Protein AF-A0A3D1HMD3-F1 (afdb_monomer)

Mean predicted aligned error: 10.96 Å

Sequence (77 aa):
MLHRIVGIEFLYMKKTFIFIIRNRNIYKENMCNGGTKSASMLHFWCSIEILILNDSFITAGIMVQKSELHPCLKCEG

Foldseek 3Di:
DKDWDWDWDWDDDPQKIKIKIKIKIWDKDWDDDDDDDIFIWIWIKIKIWIWMDHPPDTDIDIDIDTDGPGTPPPPDD

pLDDT: mean 70.41, std 13.99, range [36.81, 91.56]

Structure (mmCIF, N/CA/C/O backbone):
data_AF-A0A3D1HMD3-F1
#
_entry.id   AF-A0A3D1HMD3-F1
#
loop_
_atom_site.group_PDB
_atom_site.id
_atom_site.type_symbol
_atom_site.label_atom_id
_atom_site.label_alt_id
_atom_site.label_comp_id
_atom_site.label_asym_id
_atom_site.label_entity_id
_atom_site.label_seq_id
_atom_site.pdbx_PDB_ins_code
_atom_site.Cartn_x
_atom_site.Cartn_y
_atom_site.Cartn_z
_atom_site.occupancy
_atom_site.B_iso_or_equiv
_atom_site.auth_seq_id
_atom_site.auth_comp_id
_atom_site.auth_asym_id
_atom_site.auth_atom_id
_atom_site.pdbx_PDB_model_num
ATOM 1 N N . MET A 1 1 ? 7.222 6.093 -18.417 1.00 57.53 1 MET A N 1
ATOM 2 C CA . MET A 1 1 ? 5.746 6.082 -18.220 1.00 57.53 1 MET A CA 1
ATOM 3 C C . MET A 1 1 ? 5.469 5.598 -16.805 1.00 57.53 1 MET A C 1
ATOM 5 O O . MET A 1 1 ? 6.080 4.610 -16.410 1.00 57.53 1 MET A O 1
ATOM 9 N N . LEU A 1 2 ? 4.644 6.319 -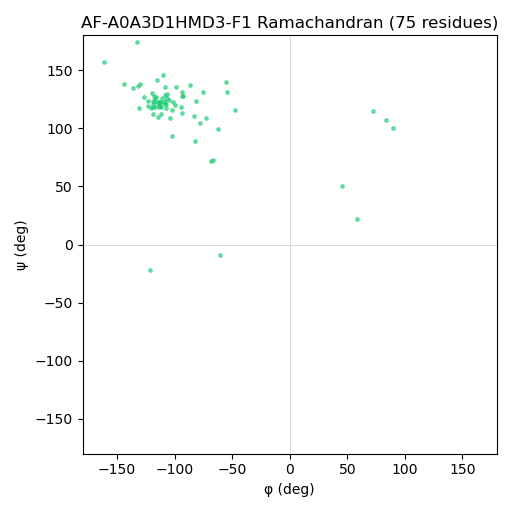16.037 1.00 67.81 2 LEU A N 1
ATOM 10 C CA . LEU A 1 2 ? 4.305 5.987 -14.649 1.00 67.81 2 LEU A CA 1
ATOM 11 C C . LEU A 1 2 ? 2.889 5.406 -14.601 1.00 67.81 2 LEU A C 1
ATOM 13 O O . LEU A 1 2 ? 1.946 6.065 -15.031 1.00 67.81 2 LEU A O 1
ATOM 17 N N . HIS A 1 3 ? 2.743 4.204 -14.054 1.00 69.69 3 HIS A N 1
ATOM 18 C CA . HIS A 1 3 ? 1.444 3.613 -13.744 1.00 69.69 3 HIS A CA 1
ATOM 19 C C . HIS A 1 3 ? 1.271 3.554 -12.229 1.00 69.69 3 HIS A C 1
ATOM 21 O O . HIS A 1 3 ? 2.088 2.945 -11.537 1.00 69.69 3 HIS A O 1
ATOM 27 N N . ARG A 1 4 ? 0.205 4.178 -11.720 1.00 75.31 4 ARG A N 1
ATOM 28 C CA . ARG A 1 4 ? -0.180 4.121 -10.307 1.00 75.31 4 ARG A CA 1
ATOM 29 C C . ARG A 1 4 ? -1.427 3.260 -10.156 1.00 75.31 4 ARG A C 1
ATOM 31 O O . ARG A 1 4 ? -2.449 3.544 -10.771 1.00 75.31 4 ARG A O 1
ATOM 38 N N . ILE A 1 5 ? -1.340 2.230 -9.325 1.00 73.69 5 ILE A N 1
ATOM 39 C CA . ILE A 1 5 ? -2.471 1.393 -8.923 1.00 73.69 5 ILE A CA 1
ATOM 40 C C . ILE A 1 5 ? -2.695 1.632 -7.435 1.00 73.69 5 ILE A C 1
ATOM 42 O O . ILE A 1 5 ? -1.780 1.438 -6.634 1.00 73.69 5 ILE A O 1
ATOM 46 N N . VAL A 1 6 ? -3.903 2.058 -7.073 1.00 81.00 6 VAL A N 1
ATOM 47 C CA . VAL A 1 6 ? -4.313 2.241 -5.678 1.00 81.00 6 VAL A CA 1
ATOM 48 C C . VAL A 1 6 ? -5.392 1.213 -5.368 1.00 81.00 6 VAL A C 1
ATOM 50 O O . VAL A 1 6 ? -6.436 1.202 -6.013 1.00 81.00 6 VAL A O 1
ATOM 53 N N . GLY A 1 7 ? -5.121 0.331 -4.410 1.00 84.69 7 GLY A N 1
ATOM 54 C CA . GLY A 1 7 ? -6.111 -0.571 -3.830 1.00 84.69 7 GLY A CA 1
ATOM 55 C C . GLY A 1 7 ? -6.446 -0.121 -2.416 1.00 84.69 7 GLY A C 1
ATOM 56 O O . GLY A 1 7 ? -5.536 0.198 -1.654 1.00 84.69 7 GLY A O 1
ATOM 57 N N . ILE A 1 8 ? -7.729 -0.099 -2.066 1.00 85.69 8 ILE A N 1
ATOM 58 C CA . ILE A 1 8 ? -8.186 0.172 -0.701 1.00 85.69 8 ILE A CA 1
ATOM 59 C C . ILE A 1 8 ? -8.942 -1.063 -0.229 1.00 85.69 8 ILE A C 1
ATOM 61 O O . ILE A 1 8 ? -9.917 -1.475 -0.854 1.00 85.69 8 ILE A O 1
ATOM 65 N N . GLU A 1 9 ? -8.472 -1.658 0.859 1.00 87.88 9 GLU A N 1
ATOM 66 C CA . GLU A 1 9 ? -9.150 -2.742 1.559 1.00 87.88 9 GLU A CA 1
ATOM 67 C C . GLU A 1 9 ? -9.652 -2.224 2.907 1.00 87.88 9 GLU A C 1
ATOM 69 O O . GLU A 1 9 ? -9.023 -1.381 3.552 1.00 87.88 9 GLU A O 1
ATOM 74 N N . PHE A 1 10 ? -10.799 -2.744 3.326 1.00 88.56 10 PHE A N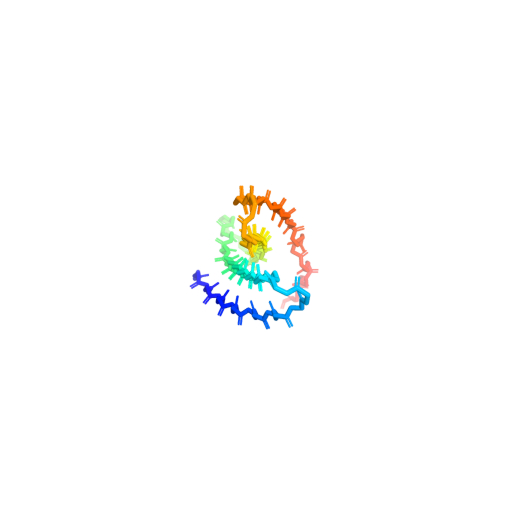 1
ATOM 75 C CA . PHE A 1 10 ? -11.455 -2.371 4.567 1.00 88.56 10 PHE A CA 1
ATOM 76 C C . PHE A 1 10 ? -11.864 -3.625 5.328 1.00 88.56 10 PHE A C 1
ATOM 78 O O . PHE A 1 10 ? -12.416 -4.562 4.749 1.00 88.56 10 PHE A O 1
ATOM 85 N N . LEU A 1 11 ? -11.623 -3.618 6.634 1.00 91.56 11 LEU A N 1
ATOM 86 C CA . LEU A 1 11 ? -12.017 -4.684 7.538 1.00 91.56 11 LEU A CA 1
ATOM 87 C C . LEU A 1 11 ? -12.603 -4.085 8.816 1.00 91.56 11 LEU A C 1
ATOM 89 O O . LEU A 1 11 ? -12.028 -3.170 9.403 1.00 91.56 11 LEU A O 1
ATOM 93 N N . TYR A 1 12 ? -13.726 -4.636 9.273 1.00 90.25 12 TYR A N 1
ATOM 94 C CA . TYR A 1 12 ? -14.316 -4.300 10.565 1.00 90.25 12 TYR A CA 1
ATOM 95 C C . TYR A 1 12 ? -14.414 -5.549 11.435 1.00 90.25 12 TYR A C 1
ATOM 97 O O . TYR A 1 12 ? -15.110 -6.501 11.084 1.00 90.25 12 TYR A O 1
ATOM 105 N N . MET A 1 13 ? -13.721 -5.553 12.574 1.00 87.06 13 MET A N 1
ATOM 106 C CA . MET A 1 13 ? -13.764 -6.653 13.542 1.00 87.06 13 MET A CA 1
ATOM 107 C C . MET A 1 13 ? -13.683 -6.120 14.968 1.00 87.06 13 MET A C 1
ATOM 109 O O . MET A 1 13 ? -12.882 -5.237 15.247 1.00 87.06 13 MET A O 1
ATOM 113 N N . LYS A 1 14 ? -14.483 -6.677 15.889 1.00 87.50 14 LYS A N 1
ATOM 114 C CA . LYS A 1 14 ? -14.452 -6.341 17.330 1.00 87.50 14 LYS A CA 1
ATOM 115 C C . LYS A 1 14 ? -14.390 -4.822 17.601 1.00 87.50 14 LYS A C 1
ATOM 117 O O . LYS A 1 14 ? -13.521 -4.362 18.336 1.00 87.50 14 LYS A O 1
ATOM 122 N N . LYS A 1 15 ? -15.285 -4.043 16.978 1.00 86.75 15 LYS A N 1
ATOM 123 C CA . LYS A 1 15 ? -15.328 -2.565 17.076 1.00 86.75 15 LYS A CA 1
ATOM 124 C C . LYS A 1 15 ? -14.050 -1.840 16.624 1.00 86.75 15 LYS A C 1
ATOM 126 O O . LYS A 1 15 ? -13.803 -0.706 17.010 1.00 86.75 15 LYS A O 1
ATOM 131 N N . THR A 1 16 ? -13.241 -2.492 15.800 1.00 86.12 16 THR A N 1
ATOM 132 C CA . THR A 1 16 ? -12.030 -1.927 15.210 1.00 86.12 16 THR A CA 1
ATOM 133 C C . THR A 1 16 ? -12.206 -1.862 13.700 1.00 86.12 16 THR A C 1
ATOM 135 O O . THR A 1 16 ? -12.526 -2.873 13.070 1.00 86.12 16 THR A O 1
ATOM 138 N N . PHE A 1 17 ? -11.996 -0.684 13.123 1.00 87.81 17 PHE A N 1
ATOM 139 C CA . PHE A 1 17 ? -11.889 -0.472 11.686 1.00 87.81 17 PHE A CA 1
ATOM 140 C C . PHE A 1 17 ? -10.421 -0.521 11.277 1.00 87.81 17 PHE A C 1
ATOM 142 O O . PHE A 1 17 ? -9.580 0.139 11.883 1.00 87.81 17 PHE A O 1
ATOM 149 N N . ILE A 1 18 ? -10.118 -1.290 10.240 1.00 87.38 18 ILE A N 1
ATOM 150 C CA . ILE A 1 18 ? -8.785 -1.397 9.659 1.00 87.38 18 ILE A CA 1
ATOM 151 C C . ILE A 1 18 ? -8.911 -1.029 8.186 1.00 87.38 18 ILE A C 1
ATOM 153 O O . ILE A 1 18 ? -9.623 -1.692 7.431 1.00 87.38 18 ILE A O 1
ATOM 157 N N . PHE A 1 19 ? -8.209 0.021 7.783 1.00 86.81 19 PHE A N 1
ATOM 158 C CA . PHE A 1 19 ? -8.060 0.427 6.394 1.00 86.81 19 PHE A CA 1
ATOM 159 C C . PHE A 1 19 ? -6.648 0.085 5.947 1.00 86.81 19 PHE A C 1
ATOM 161 O O . PHE A 1 19 ? -5.678 0.438 6.617 1.00 86.81 19 PHE A O 1
ATOM 168 N N . ILE A 1 20 ? -6.537 -0.597 4.813 1.00 86.00 20 ILE A N 1
ATOM 169 C CA . ILE A 1 20 ? -5.259 -0.923 4.188 1.00 86.00 20 ILE A CA 1
ATOM 170 C C . ILE A 1 20 ? -5.253 -0.266 2.814 1.00 86.00 20 ILE A C 1
ATOM 172 O O . ILE A 1 20 ? -6.005 -0.656 1.921 1.00 86.00 20 ILE A O 1
ATOM 176 N N . ILE A 1 21 ? -4.397 0.733 2.636 1.00 84.19 21 ILE A N 1
ATOM 177 C CA . ILE A 1 21 ? -4.210 1.432 1.367 1.00 84.19 21 ILE A CA 1
ATOM 178 C C . ILE A 1 21 ? -2.923 0.902 0.746 1.00 84.19 21 ILE A C 1
ATOM 180 O O . ILE A 1 21 ? -1.833 1.058 1.294 1.00 84.19 21 ILE A O 1
ATOM 184 N N . ARG A 1 22 ? -3.043 0.252 -0.409 1.00 84.06 22 ARG A N 1
ATOM 185 C CA . ARG A 1 22 ? -1.919 -0.275 -1.185 1.00 84.06 22 ARG A CA 1
ATOM 186 C C . ARG A 1 22 ? -1.680 0.639 -2.376 1.00 84.06 22 ARG A C 1
ATOM 188 O O . ARG A 1 22 ? -2.466 0.634 -3.321 1.00 84.06 22 ARG A O 1
ATOM 195 N N . ASN A 1 23 ? -0.584 1.387 -2.359 1.00 81.00 23 ASN A N 1
ATOM 196 C CA . ASN A 1 23 ? -0.132 2.164 -3.509 1.00 81.00 23 ASN A CA 1
ATOM 197 C C . ASN A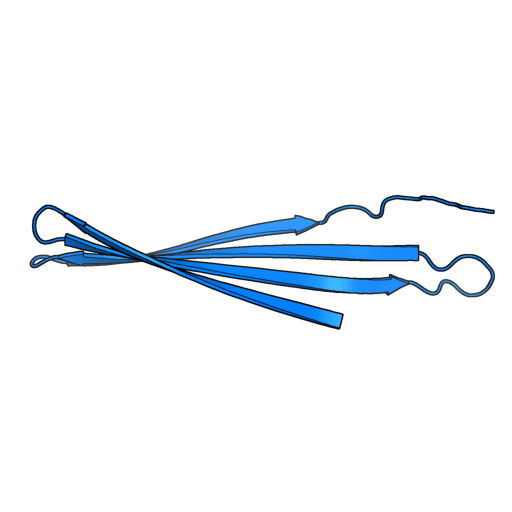 1 23 ? 0.981 1.394 -4.225 1.00 81.00 23 ASN A C 1
ATOM 199 O O . ASN A 1 23 ? 2.034 1.131 -3.648 1.00 81.00 23 ASN A O 1
ATOM 203 N N . ARG A 1 24 ? 0.775 1.056 -5.498 1.00 78.44 24 ARG A N 1
ATOM 204 C CA . ARG A 1 24 ? 1.808 0.492 -6.374 1.00 78.44 24 ARG A CA 1
ATOM 205 C C . ARG A 1 24 ? 2.131 1.494 -7.469 1.00 78.44 24 ARG A C 1
ATOM 207 O O . ARG A 1 24 ? 1.262 1.835 -8.265 1.00 78.44 24 ARG A O 1
ATOM 214 N N . ASN A 1 25 ? 3.377 1.937 -7.515 1.00 75.38 25 ASN A N 1
ATOM 215 C CA . ASN A 1 25 ? 3.916 2.777 -8.570 1.00 75.38 25 ASN A CA 1
ATOM 216 C C . ASN A 1 25 ? 4.873 1.936 -9.413 1.00 75.38 25 ASN A C 1
ATOM 218 O O . ASN A 1 25 ? 5.853 1.390 -8.907 1.00 75.38 25 ASN A O 1
ATOM 222 N N . ILE A 1 26 ? 4.577 1.839 -10.704 1.00 75.19 26 ILE A N 1
ATOM 223 C CA . ILE A 1 26 ? 5.428 1.179 -11.689 1.00 75.19 26 ILE A CA 1
ATOM 224 C C . ILE A 1 26 ? 5.963 2.259 -12.610 1.00 75.19 26 ILE A C 1
ATOM 226 O O . ILE A 1 26 ? 5.197 2.946 -13.289 1.00 75.19 26 ILE A O 1
ATOM 230 N N . TYR A 1 27 ? 7.279 2.406 -12.633 1.00 73.81 27 TYR A N 1
ATOM 231 C CA . TYR A 1 27 ? 7.960 3.374 -13.473 1.00 73.81 27 TYR A CA 1
ATOM 232 C C . TYR A 1 27 ? 8.886 2.642 -14.439 1.00 73.81 27 TYR A C 1
ATOM 234 O O . TYR A 1 27 ? 9.740 1.862 -14.024 1.00 73.81 27 TYR A O 1
ATOM 242 N N . LYS A 1 28 ? 8.698 2.878 -15.739 1.00 69.50 28 LYS A N 1
ATOM 243 C CA . LYS A 1 28 ? 9.605 2.394 -16.786 1.00 69.50 28 LYS A CA 1
ATOM 244 C C . LYS A 1 28 ? 10.510 3.530 -17.240 1.00 69.50 28 LYS A C 1
ATOM 246 O O . LYS A 1 28 ? 9.998 4.544 -17.732 1.00 69.50 28 LYS A O 1
ATOM 251 N N . GLU A 1 29 ? 11.812 3.304 -17.127 1.00 67.56 29 GLU A N 1
ATOM 252 C CA . GLU A 1 29 ? 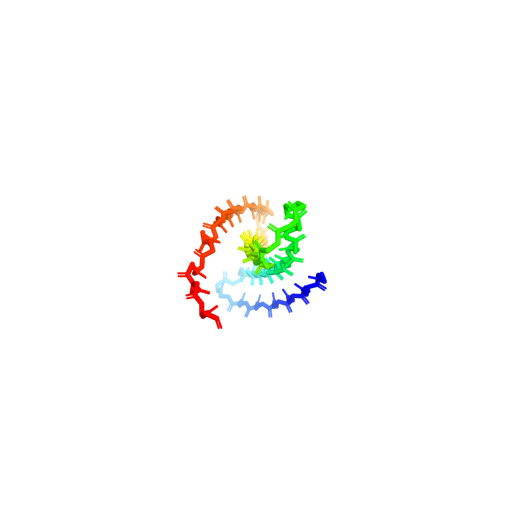12.865 4.180 -17.627 1.00 67.56 29 GLU A CA 1
ATOM 253 C C . GLU A 1 29 ? 13.537 3.535 -18.838 1.00 67.56 29 GLU A C 1
ATOM 255 O O . GLU A 1 29 ? 13.933 2.367 -18.804 1.00 67.56 29 GLU A O 1
ATOM 260 N N . ASN A 1 30 ? 13.632 4.287 -19.932 1.00 63.62 30 ASN A N 1
ATOM 261 C CA . ASN A 1 30 ? 14.371 3.853 -21.109 1.00 63.62 30 ASN A CA 1
ATOM 262 C C . ASN A 1 30 ? 15.781 4.433 -21.008 1.00 63.62 30 ASN A C 1
ATOM 264 O O . ASN A 1 30 ? 15.944 5.651 -21.008 1.00 63.62 30 ASN A O 1
ATOM 268 N N . MET A 1 31 ? 16.783 3.566 -20.944 1.00 63.62 31 MET A N 1
ATOM 269 C CA . MET A 1 31 ? 18.185 3.957 -20.975 1.00 63.62 31 MET A CA 1
ATOM 270 C C . MET A 1 31 ? 18.656 3.886 -22.430 1.00 63.62 31 MET A C 1
ATOM 272 O O . MET A 1 31 ? 18.717 2.807 -23.026 1.00 63.62 31 MET A O 1
ATOM 276 N N . CYS A 1 32 ? 18.974 5.041 -23.012 1.00 55.09 32 CYS A N 1
ATOM 277 C CA . CYS A 1 32 ? 19.649 5.132 -24.303 1.00 55.09 32 CYS A CA 1
ATOM 278 C C . CYS A 1 32 ? 21.119 5.465 -24.052 1.00 55.09 32 CYS A C 1
ATOM 280 O O . CYS A 1 32 ? 21.475 6.637 -23.954 1.00 55.09 32 CYS A O 1
ATOM 282 N N . ASN A 1 33 ? 21.976 4.448 -23.968 1.00 54.34 33 ASN A N 1
ATOM 283 C CA . ASN A 1 33 ? 23.412 4.684 -24.072 1.00 54.34 33 ASN A CA 1
ATOM 284 C C . ASN A 1 33 ? 23.752 4.798 -25.560 1.00 54.34 33 ASN A C 1
ATOM 286 O O . ASN A 1 33 ? 23.386 3.931 -26.351 1.00 54.34 33 ASN A O 1
ATOM 290 N N . GLY A 1 34 ? 24.353 5.926 -25.943 1.00 47.47 34 GLY A N 1
ATOM 291 C CA . GLY A 1 34 ? 24.602 6.303 -27.331 1.00 47.47 34 GLY A CA 1
ATOM 292 C C . GLY A 1 34 ? 25.220 5.170 -28.150 1.00 47.47 34 GLY A C 1
ATOM 293 O O . GLY A 1 34 ? 26.345 4.760 -27.894 1.00 47.47 34 GLY A O 1
ATOM 294 N N . GLY A 1 35 ? 24.472 4.700 -29.150 1.00 48.72 35 GLY A N 1
ATOM 295 C CA . GLY A 1 35 ? 24.916 3.690 -30.105 1.00 48.72 35 GLY A CA 1
ATOM 296 C C . GLY A 1 35 ? 24.627 2.256 -29.659 1.00 48.72 35 GLY A C 1
ATOM 297 O O . GLY A 1 35 ? 25.393 1.648 -28.927 1.00 48.72 35 GLY A O 1
ATOM 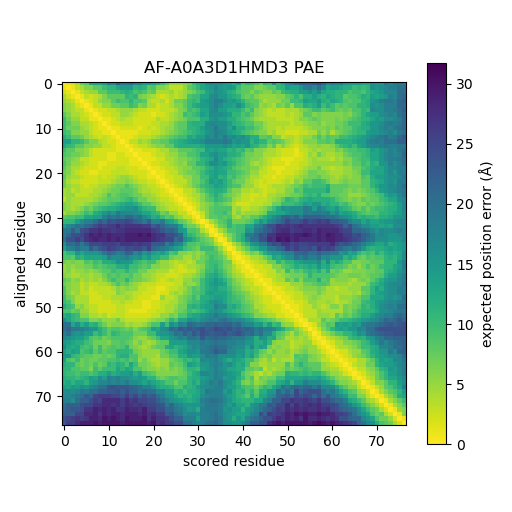298 N N . THR A 1 36 ? 23.559 1.683 -30.215 1.00 50.94 36 THR A N 1
ATOM 299 C CA . THR A 1 36 ? 23.176 0.257 -30.177 1.00 50.94 36 THR A CA 1
ATOM 300 C C . THR A 1 36 ? 22.656 -0.309 -28.840 1.00 50.94 36 THR A C 1
ATOM 302 O O . THR A 1 36 ? 23.386 -0.493 -27.875 1.00 50.94 36 THR A O 1
ATOM 305 N N . LYS A 1 37 ? 21.370 -0.705 -28.886 1.00 54.31 37 LYS A N 1
ATOM 306 C CA . LYS A 1 37 ? 20.544 -1.432 -27.896 1.00 54.31 37 LYS A CA 1
ATOM 307 C C . LYS A 1 37 ? 19.898 -0.571 -26.799 1.00 54.31 37 LYS A C 1
ATOM 309 O O . LYS A 1 37 ? 20.535 -0.108 -25.861 1.00 54.31 37 LYS A O 1
ATOM 314 N N . SER A 1 38 ? 18.580 -0.395 -26.919 1.00 54.62 38 SER A N 1
ATOM 315 C CA . SER A 1 38 ? 17.719 0.211 -25.903 1.00 54.62 38 SER A CA 1
ATOM 316 C C . SER A 1 38 ? 17.538 -0.757 -24.731 1.00 54.62 38 SER A C 1
ATOM 318 O O . SER A 1 38 ? 16.854 -1.772 -24.842 1.00 54.62 38 SER A O 1
ATOM 320 N N . ALA A 1 39 ? 18.137 -0.442 -23.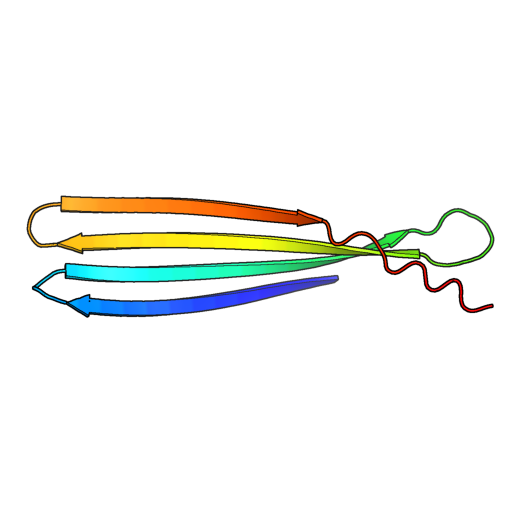585 1.00 61.06 39 ALA A N 1
ATOM 321 C CA . ALA A 1 39 ? 17.822 -1.127 -22.337 1.00 61.06 39 ALA A CA 1
ATOM 322 C C . ALA A 1 39 ? 16.627 -0.426 -21.675 1.00 61.06 39 ALA A C 1
ATOM 324 O O . ALA A 1 39 ? 16.559 0.803 -21.638 1.00 61.06 39 ALA A O 1
ATOM 325 N N . SER A 1 40 ? 15.673 -1.187 -21.136 1.00 62.56 40 SER A N 1
ATOM 326 C CA . SER A 1 40 ? 14.599 -0.618 -20.313 1.00 62.56 40 SER A CA 1
ATOM 327 C C . SER A 1 40 ? 14.672 -1.150 -18.891 1.00 62.56 40 SER A C 1
ATOM 329 O O . SER A 1 40 ? 14.643 -2.366 -18.698 1.00 62.56 40 SER A O 1
ATOM 331 N N . MET A 1 41 ? 14.731 -0.248 -17.913 1.00 65.38 41 MET A N 1
ATOM 332 C CA . MET A 1 41 ? 14.700 -0.569 -16.489 1.00 65.38 41 MET A CA 1
ATOM 333 C C . MET A 1 41 ? 13.283 -0.366 -15.948 1.00 65.38 41 MET A C 1
ATOM 335 O O . MET A 1 41 ? 12.605 0.610 -16.284 1.00 65.38 41 MET A O 1
ATOM 339 N N . LEU A 1 42 ? 12.815 -1.318 -15.139 1.00 66.31 42 LEU A N 1
ATOM 340 C CA . LEU A 1 42 ? 11.497 -1.266 -14.514 1.00 66.31 42 LEU A CA 1
ATOM 341 C C . LEU A 1 42 ? 11.663 -1.076 -13.006 1.00 66.31 42 LEU A C 1
ATOM 343 O O . LEU A 1 42 ? 12.121 -1.966 -12.295 1.00 66.31 42 LEU A O 1
ATOM 347 N N . HIS A 1 43 ? 11.252 0.081 -12.506 1.00 69.44 43 HIS A N 1
ATOM 348 C CA . HIS A 1 43 ? 11.223 0.371 -11.081 1.00 69.44 43 HIS A CA 1
ATOM 349 C C . HIS A 1 43 ? 9.845 0.032 -10.521 1.00 69.44 43 HIS A C 1
ATOM 351 O O . HIS A 1 43 ? 8.821 0.505 -11.028 1.00 69.44 43 HIS A O 1
ATOM 357 N N . PHE A 1 44 ? 9.825 -0.770 -9.457 1.00 69.94 44 PHE A N 1
ATOM 358 C CA . PHE A 1 44 ? 8.614 -1.112 -8.728 1.00 69.94 44 PHE A CA 1
ATOM 359 C C . PHE A 1 44 ? 8.672 -0.524 -7.317 1.00 69.94 44 PHE A C 1
ATOM 361 O O . PHE A 1 44 ? 9.577 -0.798 -6.527 1.00 69.94 44 PHE A O 1
ATOM 368 N N . TRP A 1 45 ? 7.680 0.289 -6.980 1.00 71.31 45 TRP A N 1
ATOM 369 C CA . TRP A 1 45 ? 7.518 0.817 -5.635 1.00 71.31 45 TRP A CA 1
ATOM 370 C C . TRP A 1 45 ? 6.143 0.434 -5.102 1.00 71.31 45 TRP A C 1
ATOM 372 O O . TRP A 1 45 ? 5.126 0.743 -5.720 1.00 71.31 45 TRP A O 1
ATOM 382 N N . CYS A 1 46 ? 6.107 -0.238 -3.953 1.00 75.50 46 CYS A N 1
ATOM 383 C CA . CYS A 1 46 ? 4.878 -0.521 -3.230 1.00 75.50 46 CYS A CA 1
ATOM 384 C C . CYS A 1 46 ? 4.927 0.155 -1.856 1.00 75.50 46 CYS A C 1
ATOM 386 O O . CYS A 1 46 ? 5.876 -0.038 -1.095 1.00 75.50 46 CYS A O 1
ATOM 388 N N . SER A 1 47 ? 3.899 0.926 -1.513 1.00 76.38 47 SER A N 1
ATOM 389 C CA . SER A 1 47 ? 3.642 1.334 -0.133 1.00 76.38 47 SER A CA 1
ATOM 390 C C . SER A 1 47 ? 2.327 0.739 0.349 1.00 76.38 47 SER A C 1
ATOM 392 O O . SER A 1 47 ? 1.360 0.605 -0.406 1.00 76.38 47 SER A O 1
ATOM 394 N N . ILE A 1 48 ? 2.329 0.327 1.611 1.00 79.56 48 ILE A N 1
ATOM 395 C CA . ILE A 1 48 ? 1.154 -0.130 2.340 1.00 79.56 48 ILE A CA 1
ATOM 396 C C . ILE A 1 48 ? 0.981 0.826 3.513 1.00 79.56 48 ILE A C 1
ATOM 398 O O . ILE A 1 48 ? 1.858 0.937 4.368 1.00 79.56 48 ILE A O 1
ATOM 402 N N . GLU A 1 49 ? -0.147 1.515 3.546 1.00 79.88 49 GLU A N 1
ATOM 403 C CA . GLU A 1 49 ? -0.553 2.362 4.661 1.00 79.88 49 GLU A CA 1
ATOM 404 C C . GLU A 1 49 ? -1.671 1.635 5.402 1.00 79.88 49 GLU A C 1
ATOM 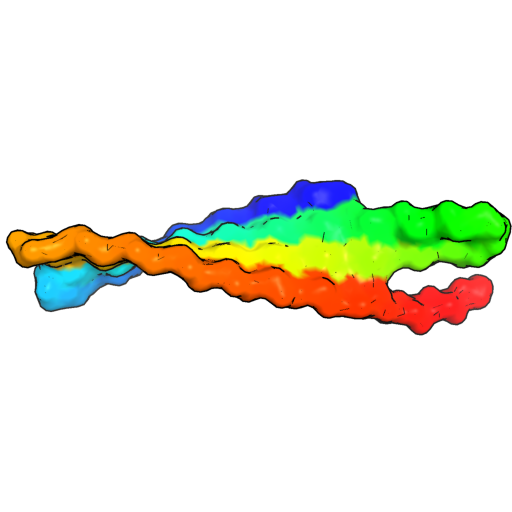406 O O . GLU A 1 49 ? -2.654 1.208 4.793 1.00 79.88 49 GLU A O 1
ATOM 411 N N . ILE A 1 50 ? -1.500 1.448 6.707 1.00 81.50 50 ILE A N 1
ATOM 412 C CA . ILE A 1 50 ? -2.484 0.804 7.573 1.00 81.50 50 ILE A CA 1
ATOM 413 C C . ILE A 1 50 ? -2.996 1.857 8.544 1.00 81.50 50 ILE A C 1
ATOM 415 O O . ILE A 1 50 ? -2.221 2.426 9.313 1.00 81.50 50 ILE A O 1
ATOM 419 N N . LEU A 1 51 ? -4.303 2.089 8.525 1.00 82.44 51 LEU A N 1
ATOM 420 C CA . LEU A 1 51 ? -4.998 2.927 9.492 1.00 82.44 51 LEU A CA 1
ATOM 421 C C . LEU A 1 51 ? -5.924 2.047 10.328 1.00 82.44 51 LEU A C 1
ATOM 423 O O . LEU A 1 51 ? -6.817 1.393 9.794 1.00 82.44 51 LEU A O 1
ATOM 427 N N . ILE A 1 52 ? -5.712 2.048 11.640 1.00 83.94 52 ILE A N 1
ATOM 428 C CA . ILE A 1 52 ? -6.524 1.321 12.614 1.00 83.94 52 ILE A CA 1
ATOM 429 C C . ILE A 1 52 ? -7.265 2.347 13.470 1.00 83.94 52 ILE A C 1
ATOM 431 O O . ILE A 1 52 ? -6.636 3.189 14.114 1.00 83.94 52 ILE A O 1
ATOM 435 N N . LEU A 1 53 ? -8.595 2.262 13.481 1.00 83.88 53 LEU A N 1
ATOM 436 C CA . LEU A 1 53 ? -9.476 3.068 14.325 1.00 83.88 53 LEU A CA 1
ATOM 437 C C . LEU A 1 53 ? -10.227 2.141 15.279 1.00 83.88 53 LEU A C 1
ATOM 439 O O . LEU A 1 53 ? -10.947 1.249 14.828 1.00 83.88 53 LEU A O 1
ATOM 443 N N . ASN A 1 54 ? -10.111 2.363 16.583 1.00 84.00 54 ASN A N 1
ATOM 444 C CA . ASN A 1 54 ? -11.039 1.792 17.556 1.00 84.00 54 ASN A CA 1
ATOM 445 C C . ASN A 1 54 ? -11.508 2.868 18.543 1.00 84.00 54 ASN A C 1
ATOM 447 O O . ASN A 1 54 ? -11.010 3.993 18.531 1.00 84.00 54 ASN A O 1
ATOM 451 N N . ASP A 1 55 ? -12.447 2.510 19.418 1.00 76.81 55 ASP A N 1
ATOM 452 C CA . ASP A 1 55 ? -13.026 3.420 20.417 1.00 76.81 55 ASP A CA 1
ATOM 453 C C . ASP A 1 55 ? -11.995 3.998 21.421 1.00 76.81 55 ASP A C 1
ATOM 455 O O . ASP A 1 55 ? -12.333 4.860 22.226 1.00 76.81 55 ASP A O 1
ATOM 459 N N . SER A 1 56 ? -10.748 3.516 21.427 1.00 73.31 56 SER A N 1
ATOM 460 C CA . SER A 1 56 ? -9.717 3.819 22.431 1.00 73.31 56 SER A CA 1
ATOM 461 C C . SER A 1 56 ? -8.440 4.456 21.865 1.00 73.31 56 SER A C 1
ATOM 463 O O . SER A 1 56 ? -7.710 5.094 22.620 1.00 73.31 56 SER A O 1
ATOM 465 N N . PHE A 1 57 ? -8.135 4.290 20.576 1.00 72.50 57 PHE A N 1
ATOM 466 C CA . PHE A 1 57 ? -6.945 4.845 19.934 1.00 72.50 57 PHE A CA 1
ATOM 467 C C . PHE A 1 57 ? -7.055 4.892 18.401 1.00 72.50 57 PHE A C 1
ATOM 469 O O . PHE A 1 57 ? -7.769 4.116 17.763 1.00 72.50 57 PHE A O 1
ATOM 476 N N . ILE A 1 58 ? -6.261 5.787 17.811 1.00 74.56 58 ILE A N 1
ATOM 477 C CA . ILE A 1 58 ? -5.972 5.841 16.375 1.00 74.56 58 ILE A CA 1
ATOM 478 C C . ILE A 1 58 ? -4.504 5.453 16.193 1.00 74.56 58 ILE A C 1
ATOM 480 O O . ILE A 1 58 ? -3.623 6.046 16.815 1.00 74.56 58 ILE A O 1
ATOM 484 N N . THR A 1 59 ? -4.220 4.461 15.350 1.00 76.19 59 THR A N 1
ATOM 485 C CA . THR A 1 59 ? -2.845 4.089 14.978 1.00 76.19 59 THR A CA 1
ATOM 486 C C . THR A 1 59 ? -2.708 4.083 13.463 1.00 76.19 59 THR A C 1
ATOM 488 O O . THR A 1 59 ? -3.484 3.427 12.772 1.00 76.19 59 THR A O 1
ATOM 491 N N . ALA A 1 60 ? -1.710 4.805 12.952 1.00 75.50 60 ALA A N 1
ATOM 492 C CA . ALA A 1 60 ? -1.355 4.823 11.538 1.00 75.50 60 ALA A CA 1
ATOM 493 C C . ALA A 1 60 ? 0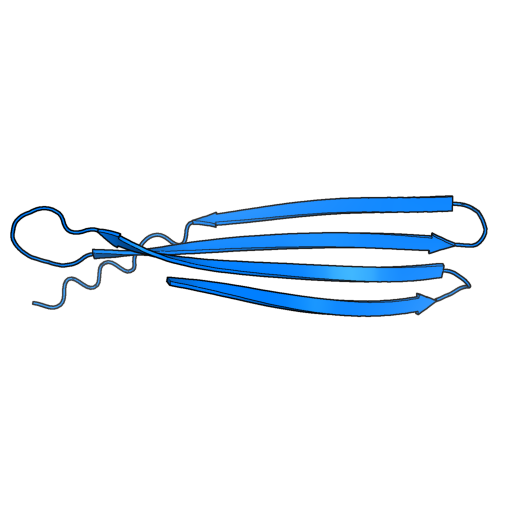.084 4.323 11.366 1.00 75.50 60 ALA A C 1
ATOM 495 O O . ALA A 1 60 ? 0.990 4.782 12.061 1.00 75.50 60 ALA A O 1
ATOM 496 N N . GLY A 1 61 ? 0.290 3.379 10.451 1.00 75.44 61 GLY A N 1
ATOM 497 C CA . GLY A 1 61 ? 1.605 2.848 10.101 1.00 75.44 61 GLY A CA 1
ATOM 498 C C . GLY A 1 61 ? 1.804 2.863 8.592 1.00 75.44 61 GLY A C 1
ATOM 499 O O . GLY A 1 61 ? 0.892 2.519 7.842 1.00 75.44 61 GLY A O 1
ATOM 500 N N . ILE A 1 62 ? 2.999 3.247 8.144 1.00 73.44 62 ILE A N 1
ATOM 501 C CA . ILE A 1 62 ? 3.376 3.211 6.728 1.00 73.44 62 ILE A CA 1
ATOM 502 C C . ILE A 1 62 ? 4.530 2.229 6.578 1.00 73.44 62 ILE A C 1
ATOM 504 O O . ILE A 1 62 ? 5.605 2.428 7.140 1.00 73.44 62 ILE A O 1
ATOM 508 N N . MET A 1 63 ? 4.310 1.177 5.798 1.00 72.19 63 MET A N 1
ATOM 509 C CA . MET A 1 63 ? 5.354 0.252 5.387 1.00 72.19 63 MET A CA 1
ATOM 510 C C . MET A 1 63 ? 5.657 0.490 3.914 1.00 72.19 63 MET A C 1
ATOM 512 O O . MET A 1 63 ? 4.802 0.320 3.044 1.00 72.19 63 MET A O 1
ATOM 516 N N . VAL A 1 64 ? 6.890 0.899 3.631 1.00 69.88 64 VAL A N 1
ATOM 517 C CA . VAL A 1 64 ? 7.354 1.139 2.269 1.00 69.88 64 VAL A CA 1
ATOM 518 C C . VAL A 1 64 ? 8.321 0.038 1.862 1.00 69.88 64 VAL A C 1
ATOM 520 O O . VAL A 1 64 ? 9.372 -0.117 2.475 1.00 69.88 64 VAL A O 1
ATOM 523 N N . GLN A 1 65 ? 7.996 -0.683 0.790 1.00 68.12 65 GLN A N 1
ATOM 524 C CA . GLN A 1 65 ? 8.903 -1.634 0.160 1.00 68.12 65 GLN A CA 1
ATOM 525 C C . GLN A 1 65 ? 9.246 -1.143 -1.248 1.00 68.12 65 GLN A C 1
ATOM 527 O O . GLN A 1 65 ? 8.417 -1.136 -2.165 1.00 68.12 65 GLN A O 1
ATOM 532 N N . LYS A 1 66 ? 10.495 -0.706 -1.417 1.00 62.97 66 LYS A N 1
ATOM 533 C CA . LYS A 1 66 ? 11.066 -0.388 -2.726 1.00 62.97 66 LYS A CA 1
ATOM 534 C C . LYS A 1 66 ? 11.793 -1.628 -3.236 1.00 62.97 66 LYS A C 1
ATOM 536 O O . LYS A 1 66 ? 12.626 -2.189 -2.527 1.00 62.97 66 LYS A O 1
ATOM 541 N N . SER A 1 67 ? 11.483 -2.056 -4.454 1.00 58.78 67 SER A N 1
ATOM 542 C CA . SER A 1 67 ? 12.184 -3.165 -5.098 1.00 58.78 67 SER A CA 1
ATOM 543 C C . SER A 1 67 ? 12.575 -2.747 -6.504 1.00 58.78 67 SER A C 1
ATOM 545 O O . SER A 1 67 ? 11.735 -2.437 -7.347 1.00 58.78 67 SER A O 1
ATOM 547 N N . GLU A 1 68 ? 13.874 -2.707 -6.758 1.00 57.72 68 GLU A N 1
ATOM 548 C CA . GLU A 1 68 ? 14.385 -2.493 -8.103 1.00 57.72 68 GLU A CA 1
ATOM 549 C C . GLU A 1 68 ? 14.370 -3.847 -8.808 1.00 57.72 68 GLU A C 1
ATOM 551 O O . GLU A 1 68 ? 15.094 -4.768 -8.436 1.00 57.72 68 GLU A O 1
ATOM 556 N N . LEU A 1 69 ? 13.481 -3.999 -9.790 1.00 53.78 69 LEU A N 1
ATOM 557 C CA . LEU A 1 69 ? 13.556 -5.128 -10.702 1.00 53.78 69 LEU A CA 1
ATOM 558 C C . LEU A 1 69 ? 14.663 -4.802 -11.697 1.00 53.78 69 LEU A C 1
ATOM 560 O O . LEU A 1 69 ? 14.508 -3.951 -12.576 1.00 53.78 69 LEU A O 1
ATOM 564 N N . HIS A 1 70 ? 15.808 -5.458 -11.517 1.00 49.34 70 HIS A N 1
ATOM 565 C CA . HIS A 1 70 ? 16.906 -5.356 -12.464 1.00 49.34 70 HIS A CA 1
ATOM 566 C C . HIS A 1 70 ? 16.410 -5.729 -13.868 1.00 49.34 70 HIS A C 1
ATOM 568 O O . HIS A 1 70 ? 15.596 -6.649 -14.012 1.00 49.34 70 HIS A O 1
ATOM 574 N N . PRO A 1 71 ? 16.854 -4.998 -14.904 1.00 50.59 71 PRO A N 1
ATOM 575 C CA . PRO A 1 71 ? 16.387 -5.218 -16.262 1.00 50.59 71 PRO A CA 1
ATOM 576 C C . PRO A 1 71 ? 16.597 -6.684 -16.656 1.00 50.59 71 PRO A C 1
ATOM 578 O O . PRO A 1 71 ? 17.690 -7.227 -16.498 1.00 50.59 71 PRO A O 1
ATOM 581 N N . CYS A 1 72 ? 15.560 -7.323 -17.206 1.00 47.69 72 CYS A N 1
ATOM 582 C CA . CYS A 1 72 ? 15.763 -8.519 -18.017 1.00 47.69 72 CYS A CA 1
ATOM 583 C C . CYS A 1 72 ? 16.608 -8.090 -19.219 1.00 47.69 72 CYS A C 1
ATOM 585 O O . CYS A 1 72 ? 16.089 -7.503 -20.168 1.00 47.69 72 CYS A O 1
ATOM 587 N N . LEU A 1 73 ? 17.914 -8.353 -19.159 1.00 45.41 73 LEU A N 1
ATOM 588 C CA . LEU A 1 73 ? 18.828 -8.243 -20.290 1.00 45.41 73 LEU A CA 1
ATOM 589 C C . LEU A 1 73 ? 18.461 -9.318 -21.322 1.00 45.41 73 LEU A C 1
ATOM 591 O O . LEU A 1 73 ? 19.160 -10.312 -21.488 1.00 45.41 73 LEU A O 1
ATOM 595 N N . LYS A 1 74 ? 17.347 -9.138 -22.032 1.00 42.09 74 LYS A N 1
ATOM 596 C CA . LYS A 1 74 ? 17.190 -9.754 -23.343 1.00 42.09 74 LYS A CA 1
ATOM 597 C C . LYS A 1 74 ? 17.892 -8.849 -24.343 1.00 42.09 74 LYS A C 1
ATOM 599 O O . LYS A 1 74 ? 17.305 -7.931 -24.906 1.00 42.09 74 LYS A O 1
ATOM 604 N N . CYS A 1 75 ? 19.182 -9.113 -24.525 1.00 44.66 75 CYS A N 1
ATOM 605 C CA . CYS A 1 75 ? 19.917 -8.705 -25.713 1.00 44.66 75 CYS A CA 1
ATOM 606 C C . CYS A 1 75 ? 19.381 -9.518 -26.900 1.00 44.66 75 CYS A C 1
ATOM 608 O O . CYS A 1 75 ? 20.049 -10.445 -27.348 1.00 44.66 75 CYS A O 1
ATOM 610 N N . GLU A 1 76 ? 18.167 -9.235 -27.372 1.00 39.72 76 GLU A N 1
ATOM 611 C CA . GLU A 1 76 ? 17.738 -9.762 -28.669 1.00 39.72 76 GLU A CA 1
ATOM 612 C C . GLU A 1 76 ? 18.450 -8.954 -29.769 1.00 39.72 76 GLU A C 1
ATO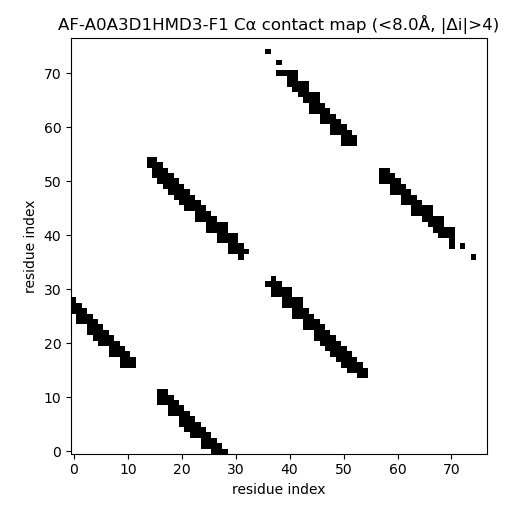M 614 O O . GLU A 1 76 ? 18.636 -7.739 -29.643 1.00 39.72 76 GLU A O 1
ATOM 619 N N . GLY A 1 77 ? 19.032 -9.707 -30.709 1.00 36.81 77 GLY A N 1
ATOM 620 C CA . GLY A 1 77 ? 20.041 -9.282 -31.682 1.00 36.81 77 GLY A CA 1
ATOM 621 C C . GLY A 1 77 ? 19.525 -8.364 -32.769 1.00 36.81 77 GLY A C 1
ATOM 622 O O . GLY A 1 77 ? 18.340 -8.489 -33.139 1.00 36.81 77 GLY A O 1
#

Secondary structure (DSSP, 8-state):
-EEEEEEEEEEEETTEEEEEEEEEEEEEEEE--SSS--EEEEEEEEEEEEEEEETTEEEEEEEEEEEEE--------

Radius of gyration: 19.1 Å; Cα contacts (8 Å, |Δi|>4): 157; chains: 1; bounding box: 40×16×54 Å

Solvent-accessible surface area (backbone atoms only — not comparable to full-atom values): 4544 Å² total; per-residue (Å²): 94,79,47,78,47,79,47,79,47,79,48,79,54,96,76,28,41,38,38,38,39,37,40,36,41,39,37,49,46,78,46,77,60,88,78,81,72,81,48,57,40,43,42,40,36,38,38,41,37,40,42,39,43,42,97,85,53,78,50,76,50,76,49,75,50,79,47,79,48,73,53,82,81,73,81,75,129